Protein AF-A0A0R2H4B7-F1 (afdb_monomer_lite)

Foldseek 3Di:
DPDDPVVVVVVVVVCVVVQQWDDPDPPDIHGPDPCVVVLVVLCCDPVHPNPDPPPPDD

pLDDT: mean 80.04, std 11.44, range [35.03, 91.38]

Structure (mmCIF, N/CA/C/O backbone):
data_AF-A0A0R2H4B7-F1
#
_entry.id   AF-A0A0R2H4B7-F1
#
loop_
_atom_site.group_PDB
_atom_site.id
_atom_site.type_symbol
_atom_site.label_atom_id
_atom_site.label_alt_id
_atom_site.label_comp_id
_atom_site.label_asym_id
_atom_site.label_entity_id
_atom_site.label_seq_id
_atom_site.pdbx_PDB_ins_code
_atom_site.Cartn_x
_atom_site.Cartn_y
_atom_site.Cartn_z
_atom_site.occupancy
_atom_site.B_iso_or_equiv
_atom_site.auth_seq_id
_atom_site.auth_comp_id
_atom_site.auth_asym_id
_atom_site.auth_atom_id
_atom_site.pdbx_PDB_model_num
ATOM 1 N N . MET A 1 1 ? 11.588 14.180 -5.763 1.00 50.41 1 MET A N 1
ATOM 2 C CA . MET A 1 1 ? 10.827 15.032 -4.812 1.00 50.41 1 MET A CA 1
ATOM 3 C C . MET A 1 1 ? 10.307 14.199 -3.645 1.00 50.41 1 MET A C 1
ATOM 5 O O . MET A 1 1 ? 9.648 13.193 -3.881 1.00 50.41 1 MET A O 1
ATOM 9 N N . LYS A 1 2 ? 10.570 14.590 -2.388 1.00 59.09 2 LYS A N 1
ATOM 10 C CA . LYS A 1 2 ? 9.896 13.974 -1.227 1.00 59.09 2 LYS A CA 1
ATOM 11 C C . LYS A 1 2 ? 8.404 14.304 -1.314 1.00 59.09 2 LYS A C 1
ATOM 13 O O . LYS A 1 2 ? 8.047 15.477 -1.391 1.00 59.09 2 LYS A O 1
ATOM 18 N N . LYS A 1 3 ? 7.533 13.289 -1.337 1.00 69.38 3 LYS A N 1
ATOM 19 C CA . LYS A 1 3 ? 6.080 13.517 -1.373 1.00 69.38 3 LYS A CA 1
ATOM 20 C C . LYS A 1 3 ? 5.660 14.328 -0.146 1.00 69.38 3 LYS A C 1
ATOM 22 O O . LYS A 1 3 ? 6.146 14.079 0.958 1.00 69.38 3 LYS A O 1
ATOM 27 N N . SER A 1 4 ? 4.771 15.304 -0.335 1.00 78.56 4 SER A N 1
ATOM 28 C CA . SER A 1 4 ? 4.304 16.142 0.771 1.00 78.56 4 SER A CA 1
ATOM 29 C C . SER A 1 4 ? 3.593 15.285 1.825 1.00 78.56 4 SER A C 1
ATOM 31 O O . SER A 1 4 ? 2.920 14.299 1.509 1.00 78.56 4 SER A O 1
ATOM 33 N N . ARG A 1 5 ? 3.717 15.657 3.103 1.00 74.62 5 ARG A N 1
ATOM 34 C CA . ARG A 1 5 ? 3.091 14.917 4.214 1.00 74.62 5 ARG A CA 1
ATOM 35 C C . ARG A 1 5 ? 1.561 14.815 4.045 1.00 74.62 5 ARG A C 1
ATOM 37 O O . ARG A 1 5 ? 0.972 13.793 4.391 1.00 74.62 5 ARG A O 1
ATOM 44 N N . SER A 1 6 ? 0.942 15.834 3.437 1.00 83.81 6 SER A N 1
ATOM 45 C CA . SER A 1 6 ? -0.478 15.848 3.048 1.00 83.81 6 SER A CA 1
ATOM 46 C C . SER A 1 6 ? -0.805 14.774 2.005 1.00 83.81 6 SER A C 1
ATOM 48 O O . SER A 1 6 ? -1.738 13.993 2.201 1.00 83.81 6 SER A O 1
ATOM 50 N N . TYR A 1 7 ? 0.007 14.665 0.947 1.00 85.25 7 TYR A N 1
ATOM 51 C CA . TYR A 1 7 ? -0.176 13.654 -0.094 1.00 85.25 7 TYR A CA 1
ATOM 52 C C . TYR A 1 7 ? -0.135 12.235 0.486 1.00 85.25 7 TYR A C 1
ATOM 54 O O . TYR A 1 7 ? -1.011 11.419 0.203 1.00 85.25 7 TYR A O 1
ATOM 62 N N . VAL A 1 8 ? 0.855 11.944 1.338 1.00 82.94 8 VAL A N 1
ATOM 63 C CA . VAL A 1 8 ? 1.013 10.617 1.960 1.00 82.94 8 VAL A CA 1
ATOM 64 C C . VAL A 1 8 ? -0.196 10.270 2.835 1.00 82.94 8 VAL A C 1
ATOM 66 O O . VAL A 1 8 ? -0.707 9.151 2.769 1.00 82.94 8 VAL A O 1
ATOM 69 N N . SER A 1 9 ? -0.699 11.238 3.607 1.00 85.50 9 SER A N 1
ATOM 70 C CA . SER A 1 9 ? -1.887 11.059 4.451 1.00 85.50 9 SER A CA 1
ATOM 71 C C . SER A 1 9 ? -3.152 10.775 3.629 1.00 85.50 9 SER A C 1
ATOM 73 O O . SER A 1 9 ? -3.886 9.826 3.921 1.00 85.50 9 SER A O 1
ATOM 75 N N . GLN A 1 10 ? -3.384 11.535 2.552 1.00 87.88 10 GLN A N 1
ATOM 76 C CA . GLN A 1 10 ? -4.523 11.307 1.658 1.00 87.88 10 GLN A CA 1
ATOM 77 C C . GLN A 1 10 ? -4.436 9.957 0.944 1.00 87.88 10 GLN A C 1
ATOM 79 O O . GLN A 1 10 ? -5.432 9.237 0.871 1.00 87.88 10 GLN A O 1
ATOM 84 N N . TYR A 1 11 ? -3.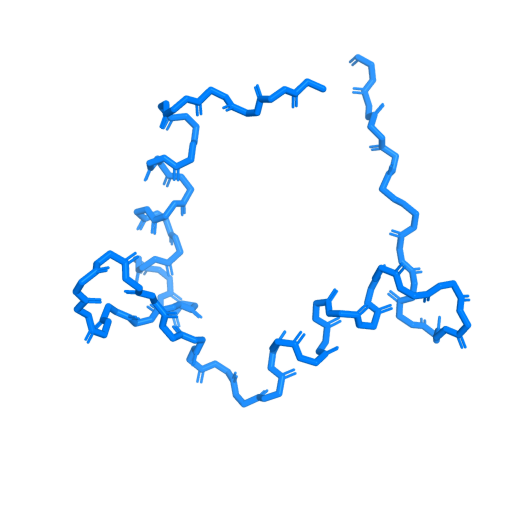253 9.593 0.449 1.00 87.56 11 TYR A N 1
ATOM 85 C CA . TYR A 1 11 ? -3.031 8.304 -0.199 1.00 87.56 11 TYR A CA 1
ATOM 86 C C . TYR A 1 11 ? -3.328 7.144 0.758 1.00 87.56 11 TYR A C 1
ATOM 88 O O . TYR A 1 11 ? -4.092 6.244 0.412 1.00 87.56 11 TYR A O 1
ATOM 96 N N . ARG A 1 12 ? -2.824 7.213 1.998 1.00 85.12 12 ARG A N 1
ATOM 97 C CA . ARG A 1 12 ? -3.113 6.217 3.039 1.00 85.12 12 ARG A CA 1
ATOM 98 C C . ARG A 1 12 ? -4.612 6.092 3.312 1.00 85.12 12 ARG A C 1
ATOM 100 O O . ARG A 1 12 ? -5.122 4.977 3.375 1.00 85.12 12 ARG A O 1
ATOM 107 N N . ARG A 1 13 ? -5.326 7.217 3.440 1.00 87.88 13 ARG A N 1
ATOM 108 C CA . ARG A 1 13 ? -6.783 7.222 3.659 1.00 87.88 13 ARG A CA 1
ATOM 109 C C . ARG A 1 13 ? -7.523 6.535 2.508 1.00 87.88 13 ARG A C 1
ATOM 111 O O . ARG A 1 13 ? -8.400 5.715 2.753 1.00 87.88 13 ARG A O 1
ATOM 118 N N . ARG A 1 14 ? -7.137 6.825 1.262 1.00 91.38 14 ARG A N 1
ATOM 119 C CA . ARG A 1 14 ? -7.717 6.194 0.065 1.00 91.38 14 ARG A CA 1
ATOM 120 C C . ARG A 1 14 ? -7.414 4.696 -0.009 1.00 91.38 14 ARG A C 1
ATOM 122 O O . ARG A 1 14 ? -8.280 3.935 -0.418 1.00 91.38 14 ARG A O 1
ATOM 129 N N . ALA A 1 15 ? -6.213 4.273 0.382 1.00 87.94 15 ALA A N 1
ATOM 130 C CA . ALA A 1 15 ? -5.828 2.864 0.387 1.00 87.94 15 ALA A CA 1
ATOM 131 C C . ALA A 1 15 ? -6.606 2.051 1.439 1.00 87.94 15 ALA A C 1
ATOM 133 O O . ALA A 1 15 ? -7.047 0.945 1.139 1.00 87.94 15 ALA A O 1
ATOM 134 N N . LEU A 1 16 ? -6.839 2.625 2.627 1.00 87.31 16 LEU A N 1
ATOM 135 C CA . LEU A 1 16 ? -7.708 2.037 3.655 1.00 87.31 16 LEU A CA 1
ATOM 136 C C . LEU A 1 16 ? -9.163 1.937 3.175 1.00 87.31 16 LEU A C 1
ATOM 138 O O . LEU A 1 16 ? -9.765 0.876 3.278 1.00 87.31 16 LEU A O 1
ATOM 142 N N . ALA A 1 17 ? -9.709 3.014 2.597 1.00 89.19 17 ALA A N 1
ATOM 143 C CA . ALA A 1 17 ? -11.088 3.044 2.097 1.00 89.19 17 ALA A CA 1
ATOM 144 C C . ALA A 1 17 ? -11.351 2.042 0.958 1.00 89.19 17 ALA A C 1
ATOM 146 O O . ALA A 1 17 ? -12.483 1.628 0.750 1.00 89.19 17 ALA A O 1
ATOM 147 N N . A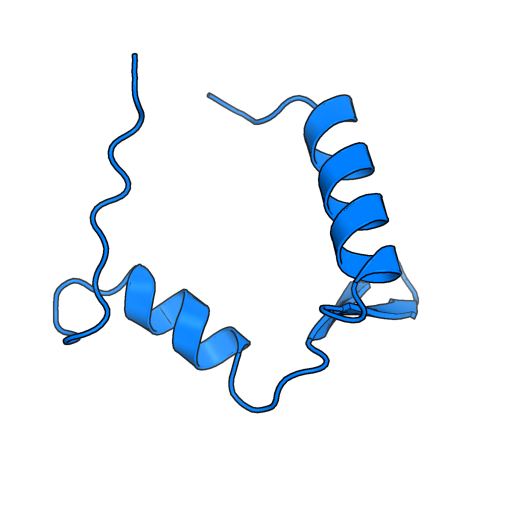RG A 1 18 ? -10.307 1.656 0.216 1.00 88.00 18 ARG A N 1
ATOM 148 C CA . ARG A 1 18 ? -10.369 0.650 -0.856 1.00 88.00 18 ARG A CA 1
ATOM 149 C C . ARG A 1 18 ? -10.003 -0.758 -0.393 1.00 88.00 18 ARG A C 1
ATOM 151 O O . ARG A 1 18 ? -9.830 -1.630 -1.235 1.00 88.00 18 ARG A O 1
ATOM 158 N N . HIS A 1 19 ? -9.824 -0.971 0.911 1.00 86.06 19 HIS A N 1
ATOM 159 C CA . HIS A 1 19 ? -9.394 -2.249 1.477 1.00 86.06 19 HIS A CA 1
ATOM 160 C C . HIS A 1 19 ? -8.087 -2.794 0.875 1.00 86.06 19 HIS A C 1
ATOM 162 O O . HIS A 1 19 ? -7.860 -3.996 0.894 1.00 86.06 19 HIS A O 1
ATOM 168 N N . LEU A 1 20 ? -7.198 -1.933 0.366 1.00 84.19 20 LEU A N 1
ATOM 169 C CA . LEU A 1 20 ? -5.889 -2.351 -0.164 1.00 84.19 20 LEU A CA 1
ATOM 170 C C . LEU A 1 20 ? -4.886 -2.630 0.960 1.00 84.19 20 LEU A C 1
ATOM 172 O O . LEU A 1 20 ? -3.962 -3.430 0.809 1.00 84.19 20 LEU A O 1
ATOM 176 N N . ILE A 1 21 ? -5.074 -1.939 2.084 1.00 87.69 21 ILE A N 1
ATOM 177 C CA . ILE A 1 21 ? -4.279 -2.084 3.296 1.00 87.69 21 ILE A CA 1
ATOM 178 C C . ILE A 1 21 ? -5.185 -2.144 4.524 1.00 87.69 21 ILE A C 1
ATOM 180 O O . ILE A 1 21 ? -6.267 -1.554 4.534 1.00 87.69 21 ILE A O 1
ATOM 184 N N . VAL A 1 22 ? -4.697 -2.780 5.584 1.00 88.19 22 VAL A N 1
ATOM 185 C CA . VAL A 1 22 ? -5.349 -2.873 6.893 1.00 88.19 22 VAL A CA 1
ATOM 186 C C . VAL A 1 22 ? -4.450 -2.225 7.943 1.00 88.19 22 VAL A C 1
ATOM 188 O O . VAL A 1 22 ? -3.226 -2.368 7.909 1.00 88.19 22 VAL A O 1
ATOM 191 N N . ALA A 1 23 ? -5.032 -1.479 8.879 1.00 84.31 23 ALA A N 1
ATOM 192 C CA . ALA A 1 23 ? -4.270 -0.907 9.983 1.00 84.31 23 ALA A CA 1
ATOM 193 C C . ALA A 1 23 ? -3.909 -2.007 10.994 1.00 84.31 23 ALA A C 1
ATOM 195 O O . ALA A 1 23 ? -4.795 -2.646 11.547 1.00 84.31 23 ALA A O 1
ATOM 196 N N . THR A 1 24 ? -2.614 -2.203 11.252 1.00 83.81 24 THR A N 1
ATOM 197 C CA . THR A 1 24 ? -2.121 -3.237 12.184 1.00 83.81 24 THR A CA 1
ATOM 198 C C . THR A 1 24 ? -1.635 -2.669 13.521 1.00 83.81 24 THR A C 1
ATOM 200 O O . THR A 1 24 ? -1.283 -3.429 14.413 1.00 83.81 24 THR A O 1
ATOM 203 N N . GLY A 1 25 ? -1.583 -1.337 13.664 1.00 81.00 25 GLY A N 1
ATOM 204 C CA . GLY A 1 25 ? -1.105 -0.634 14.866 1.00 81.00 25 GLY A CA 1
ATOM 205 C C . GLY A 1 25 ? 0.304 -0.035 14.726 1.00 81.00 25 GLY A C 1
ATOM 206 O O . GLY A 1 25 ? 1.014 -0.300 13.758 1.00 81.00 25 GLY A O 1
ATOM 207 N N . TYR A 1 26 ? 0.699 0.832 15.671 1.00 80.62 26 TYR A N 1
ATOM 208 C CA . TYR A 1 26 ? 2.026 1.486 15.736 1.00 80.62 26 TYR A CA 1
ATOM 209 C C . TYR A 1 26 ? 2.473 2.191 14.441 1.00 80.62 26 TYR A C 1
ATOM 211 O O . TYR A 1 26 ? 3.641 2.168 14.061 1.00 80.62 26 TYR A O 1
ATOM 219 N N . GLY A 1 27 ? 1.525 2.784 13.713 1.00 76.81 27 GLY A N 1
ATOM 220 C CA . GLY A 1 27 ? 1.806 3.443 12.435 1.00 76.81 27 GLY A CA 1
ATOM 221 C C . GLY A 1 27 ? 2.060 2.489 11.262 1.00 76.81 27 GLY A C 1
ATOM 222 O O . GLY A 1 27 ? 2.223 2.971 10.142 1.00 76.81 27 GLY A O 1
ATOM 223 N N . LYS A 1 28 ? 2.020 1.170 11.479 1.00 79.38 28 LYS A N 1
ATOM 224 C CA . LYS A 1 28 ? 2.182 0.146 10.443 1.00 79.38 28 LYS A CA 1
ATOM 225 C C . LYS A 1 28 ? 0.847 -0.187 9.770 1.00 79.38 28 LYS A C 1
ATOM 227 O O . LYS A 1 28 ? -0.237 0.053 10.315 1.00 79.38 28 LYS A O 1
ATOM 232 N N . VAL A 1 29 ? 0.949 -0.699 8.549 1.00 82.44 29 VAL A N 1
ATOM 233 C CA . VAL A 1 29 ? -0.168 -1.197 7.744 1.00 82.44 29 VAL A CA 1
ATOM 234 C C . VAL A 1 29 ? 0.234 -2.539 7.140 1.00 82.44 29 VAL A C 1
ATOM 236 O O . VAL A 1 29 ? 1.396 -2.716 6.772 1.00 82.44 29 VAL A O 1
ATOM 239 N N . ALA A 1 30 ? -0.708 -3.471 7.052 1.00 85.38 30 ALA A N 1
ATOM 240 C CA . ALA A 1 30 ? -0.558 -4.709 6.295 1.00 85.38 30 ALA A CA 1
ATOM 241 C C . ALA A 1 30 ? -1.241 -4.562 4.938 1.00 85.38 30 ALA A C 1
ATOM 243 O O . ALA A 1 30 ? -2.201 -3.806 4.814 1.00 85.38 30 ALA A O 1
ATOM 244 N N . TYR A 1 31 ? -0.760 -5.290 3.936 1.00 87.56 31 TYR A N 1
ATOM 245 C CA . TYR A 1 31 ? -1.469 -5.428 2.668 1.00 87.56 31 TYR A CA 1
ATOM 246 C C . TYR A 1 31 ? -2.590 -6.449 2.814 1.00 87.56 31 TYR A C 1
ATOM 248 O O . TYR A 1 31 ? -2.424 -7.463 3.488 1.00 87.56 31 TYR A O 1
ATOM 256 N N . THR A 1 32 ? -3.725 -6.174 2.182 1.00 86.12 32 THR A N 1
ATOM 257 C CA . THR A 1 32 ? -4.867 -7.096 2.193 1.00 86.12 32 THR A CA 1
ATOM 258 C C . THR A 1 32 ? -4.688 -8.225 1.180 1.00 86.12 32 THR A C 1
ATOM 260 O O . THR A 1 32 ? -5.161 -9.335 1.397 1.00 86.12 32 THR A O 1
ATOM 263 N N . LEU A 1 33 ? -3.995 -7.945 0.073 1.00 85.50 33 LEU A N 1
ATOM 264 C CA . LEU A 1 33 ? -3.683 -8.933 -0.952 1.00 85.50 33 LEU A CA 1
ATOM 265 C C . LEU A 1 33 ? -2.457 -9.761 -0.535 1.00 85.50 33 LEU A C 1
ATOM 267 O O . LEU A 1 33 ? -1.414 -9.176 -0.211 1.00 85.50 33 LEU A O 1
ATOM 271 N N . PRO A 1 34 ? -2.544 -11.102 -0.581 1.00 84.56 34 PRO A N 1
ATOM 272 C CA . PRO A 1 34 ? -1.376 -11.960 -0.456 1.00 84.56 34 PRO A CA 1
ATOM 273 C C . PRO A 1 34 ? -0.331 -11.583 -1.505 1.00 84.56 34 PRO A C 1
ATOM 275 O O . PRO A 1 34 ? -0.677 -11.208 -2.622 1.00 84.56 34 PRO A O 1
ATOM 278 N N . GLN A 1 35 ? 0.946 -11.681 -1.144 1.00 84.44 35 GLN A N 1
ATOM 279 C CA . GLN A 1 35 ? 2.082 -11.460 -2.050 1.00 84.44 35 GLN A CA 1
ATOM 280 C C . GLN A 1 35 ? 2.202 -10.039 -2.643 1.00 84.44 35 GLN A C 1
ATOM 282 O O . GLN A 1 35 ? 3.036 -9.772 -3.508 1.00 84.44 35 GLN A O 1
ATOM 287 N N . PHE A 1 36 ? 1.383 -9.084 -2.192 1.00 83.75 36 PHE A N 1
ATOM 288 C CA . PHE A 1 36 ? 1.377 -7.735 -2.762 1.00 83.75 36 PHE A CA 1
ATOM 289 C C . PHE A 1 36 ? 2.666 -6.961 -2.466 1.00 83.75 36 PHE A C 1
ATOM 291 O O . PHE A 1 36 ? 3.073 -6.092 -3.236 1.00 83.75 36 PHE A O 1
ATOM 298 N N . LYS A 1 37 ? 3.344 -7.290 -1.362 1.00 83.56 37 LYS A N 1
ATOM 299 C CA . LYS A 1 37 ? 4.660 -6.731 -1.045 1.00 83.56 37 LYS A CA 1
ATOM 300 C C . LYS A 1 37 ? 5.695 -7.194 -2.071 1.00 83.56 37 LYS A C 1
ATOM 302 O O . LYS A 1 37 ? 6.467 -6.379 -2.560 1.00 83.56 37 LYS A O 1
ATOM 307 N N . GLU A 1 38 ? 5.688 -8.480 -2.384 1.00 88.00 38 GLU A N 1
ATOM 308 C CA . GLU A 1 38 ? 6.562 -9.149 -3.340 1.00 88.00 38 GLU A CA 1
ATOM 309 C C . GLU A 1 38 ? 6.319 -8.598 -4.746 1.00 88.00 38 GLU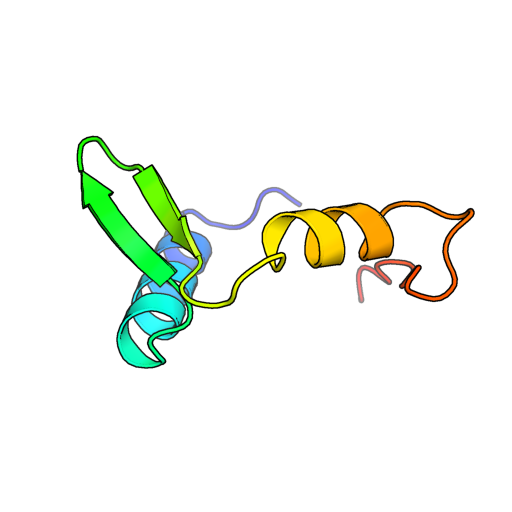 A C 1
ATOM 311 O O . GLU A 1 38 ? 7.273 -8.274 -5.444 1.00 88.00 38 GLU A O 1
ATOM 316 N N . PHE A 1 39 ? 5.055 -8.368 -5.108 1.00 84.94 39 PHE A N 1
ATOM 317 C CA . PHE A 1 39 ? 4.690 -7.679 -6.342 1.00 84.94 39 PHE A CA 1
ATOM 318 C C . PHE A 1 39 ? 5.275 -6.257 -6.415 1.00 84.94 39 PHE A C 1
ATOM 320 O O . PHE A 1 39 ? 5.930 -5.914 -7.395 1.00 84.94 39 PHE A O 1
ATOM 327 N N . ILE A 1 40 ? 5.110 -5.432 -5.370 1.00 84.50 40 ILE A N 1
ATOM 328 C CA . ILE A 1 40 ? 5.688 -4.073 -5.338 1.00 84.50 40 ILE A CA 1
ATOM 329 C C . ILE A 1 40 ? 7.219 -4.111 -5.447 1.00 84.50 40 ILE A C 1
ATOM 331 O O . ILE A 1 40 ? 7.809 -3.231 -6.075 1.00 84.50 40 ILE A O 1
ATOM 335 N N . LEU A 1 41 ? 7.868 -5.097 -4.829 1.00 86.25 41 LEU A N 1
ATOM 336 C CA . LEU A 1 41 ? 9.316 -5.269 -4.938 1.00 86.25 41 LEU A CA 1
ATOM 337 C C . LEU A 1 41 ? 9.722 -5.657 -6.364 1.00 86.25 41 LEU A C 1
ATOM 339 O O . LEU A 1 41 ? 10.622 -5.028 -6.908 1.00 86.25 41 LEU A O 1
ATOM 343 N N . ALA A 1 42 ? 9.007 -6.593 -6.993 1.00 86.69 42 ALA A N 1
ATOM 344 C CA . ALA A 1 42 ? 9.249 -6.984 -8.379 1.00 86.69 42 ALA A CA 1
ATOM 345 C C . ALA A 1 42 ? 9.116 -5.788 -9.337 1.00 86.69 42 ALA A C 1
ATOM 347 O O . ALA A 1 42 ? 9.964 -5.588 -10.193 1.00 86.69 42 ALA A O 1
ATOM 348 N N . THR A 1 43 ? 8.138 -4.898 -9.130 1.00 85.19 43 THR A N 1
ATOM 349 C CA . THR A 1 43 ? 7.989 -3.705 -9.993 1.00 85.19 43 THR A CA 1
ATOM 350 C C . THR A 1 43 ? 9.180 -2.742 -9.963 1.00 85.19 43 THR A C 1
ATOM 352 O O . THR A 1 43 ? 9.320 -1.923 -10.870 1.00 85.19 43 THR A O 1
ATOM 355 N N . GLN A 1 44 ? 10.039 -2.833 -8.944 1.00 83.75 44 GLN A N 1
ATOM 356 C CA . GLN A 1 44 ? 11.250 -2.019 -8.797 1.00 83.75 44 GLN A CA 1
ATOM 357 C C . GLN A 1 44 ? 12.520 -2.755 -9.238 1.00 83.75 44 GLN A C 1
ATOM 359 O O . GLN A 1 44 ? 13.573 -2.126 -9.318 1.00 83.75 44 GLN A O 1
ATOM 364 N N . ASP A 1 45 ? 12.422 -4.056 -9.507 1.00 85.56 45 ASP A N 1
ATOM 365 C CA . ASP A 1 45 ? 13.530 -4.914 -9.904 1.00 85.56 45 ASP A CA 1
ATOM 366 C C . ASP A 1 45 ? 13.592 -5.025 -11.440 1.00 85.56 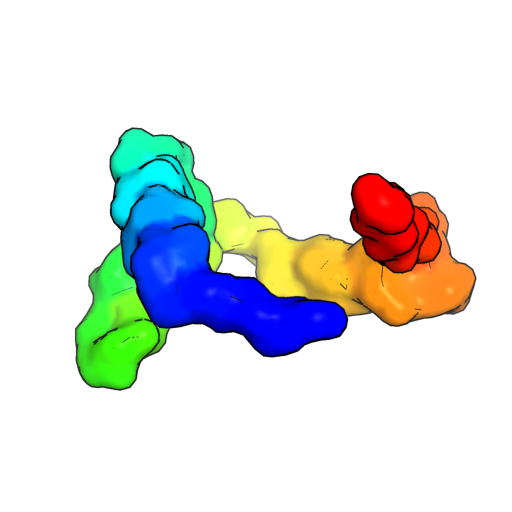45 ASP A C 1
ATOM 368 O O . ASP A 1 45 ? 12.661 -5.589 -12.029 1.00 85.56 45 ASP A O 1
ATOM 372 N N . PRO A 1 46 ? 14.654 -4.496 -12.086 1.00 83.88 46 PRO A N 1
ATOM 373 C CA . PRO A 1 46 ? 14.836 -4.524 -13.540 1.00 83.88 46 PRO A CA 1
ATOM 374 C C . PRO A 1 46 ? 14.845 -5.923 -14.152 1.00 83.88 46 PRO A C 1
ATOM 376 O O . PRO A 1 46 ? 14.522 -6.062 -15.331 1.00 83.88 46 PRO A O 1
ATOM 379 N N . ASP A 1 47 ? 15.195 -6.945 -13.370 1.00 87.12 47 ASP A N 1
ATOM 380 C CA . ASP A 1 47 ? 15.327 -8.320 -13.852 1.00 87.12 47 ASP A CA 1
ATOM 381 C C . ASP A 1 47 ? 13.987 -9.079 -13.850 1.00 87.12 47 ASP A C 1
ATOM 383 O O . ASP A 1 47 ? 13.924 -10.257 -14.212 1.00 87.12 47 ASP A O 1
ATOM 387 N N . THR A 1 48 ? 12.886 -8.425 -13.463 1.00 84.81 48 THR A N 1
ATOM 388 C CA . THR A 1 48 ? 11.557 -9.047 -13.442 1.00 84.81 48 THR A CA 1
ATOM 389 C C . THR A 1 48 ? 10.673 -8.581 -14.593 1.00 84.81 48 THR A C 1
ATOM 391 O O . THR A 1 48 ? 10.713 -7.436 -15.035 1.00 84.81 48 THR A O 1
ATOM 394 N N . ILE A 1 49 ? 9.756 -9.456 -15.019 1.00 82.19 49 ILE A N 1
ATOM 395 C CA . ILE A 1 49 ? 8.738 -9.135 -16.035 1.00 82.19 49 ILE A CA 1
ATOM 396 C C . ILE A 1 49 ? 7.745 -8.048 -15.592 1.00 82.19 49 ILE A C 1
ATOM 398 O O . ILE A 1 49 ? 6.975 -7.547 -16.407 1.00 82.19 49 ILE A O 1
ATOM 402 N N . TYR A 1 50 ? 7.724 -7.723 -14.298 1.00 76.81 50 TYR A N 1
ATOM 403 C CA . TYR A 1 50 ? 6.835 -6.728 -13.707 1.00 76.81 50 TYR A CA 1
ATOM 404 C C . TYR A 1 50 ? 7.511 -5.368 -13.553 1.00 76.81 50 TYR A C 1
ATOM 406 O O . TYR A 1 50 ? 6.869 -4.442 -13.053 1.00 76.81 50 TYR A O 1
ATOM 414 N N . TYR A 1 51 ? 8.782 -5.246 -13.952 1.00 80.75 51 TYR A N 1
ATOM 415 C CA . TYR A 1 51 ? 9.525 -4.003 -13.860 1.00 80.75 51 TYR A CA 1
ATOM 416 C C . TYR A 1 51 ? 8.782 -2.882 -14.575 1.00 80.75 51 TYR A C 1
ATOM 418 O O . TYR A 1 51 ? 8.531 -2.942 -15.781 1.00 80.75 51 TYR A O 1
ATOM 426 N N . GLN A 1 52 ? 8.449 -1.840 -13.820 1.00 75.69 52 GLN A N 1
ATOM 427 C CA . GLN A 1 52 ? 7.857 -0.642 -14.378 1.00 75.69 52 GLN A CA 1
ATOM 428 C C . GLN A 1 52 ? 8.790 0.526 -14.065 1.00 75.69 52 GLN A C 1
ATOM 430 O O . GLN A 1 52 ? 8.836 0.967 -12.911 1.00 75.69 52 GLN A O 1
ATOM 435 N N . PRO A 1 53 ? 9.549 1.035 -15.058 1.00 69.00 53 PRO A N 1
ATOM 436 C CA . PRO A 1 53 ? 10.391 2.196 -14.837 1.00 69.00 53 PRO A CA 1
ATOM 437 C C . PRO A 1 53 ? 9.492 3.336 -14.369 1.00 69.00 53 PRO A C 1
ATOM 439 O O . PRO A 1 53 ? 8.515 3.703 -15.025 1.00 69.00 53 PRO A O 1
ATOM 442 N N . VAL A 1 54 ? 9.777 3.854 -13.176 1.00 66.12 54 VAL A N 1
ATOM 443 C CA . VAL A 1 54 ? 9.025 4.973 -12.616 1.00 66.12 54 VAL A CA 1
ATOM 444 C C . VAL A 1 54 ? 9.423 6.212 -13.411 1.00 66.12 54 VAL A C 1
ATOM 446 O O . VAL A 1 54 ? 10.368 6.909 -13.045 1.00 66.12 54 VAL A O 1
ATOM 449 N N . GLU A 1 55 ? 8.724 6.487 -14.511 1.00 58.78 55 GLU A N 1
ATOM 450 C CA . GLU A 1 55 ? 8.811 7.779 -15.182 1.00 58.78 55 GLU A CA 1
ATOM 451 C C . GLU A 1 55 ? 8.268 8.835 -14.218 1.00 58.78 55 GLU A C 1
ATOM 453 O O . GLU A 1 55 ? 7.065 8.960 -13.972 1.00 58.78 55 GLU A O 1
ATOM 458 N N . ILE A 1 56 ? 9.182 9.572 -13.590 1.00 53.16 56 ILE A N 1
ATOM 459 C CA . ILE A 1 56 ? 8.833 10.755 -12.815 1.00 53.16 56 ILE A CA 1
ATOM 460 C C . ILE A 1 56 ? 8.464 11.821 -13.8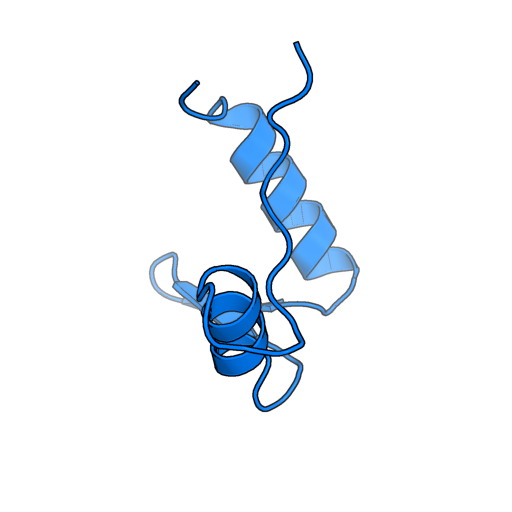48 1.00 53.16 56 ILE A C 1
ATOM 462 O O . ILE A 1 56 ? 9.334 12.544 -14.325 1.00 53.16 56 ILE A O 1
ATOM 466 N N . GLY A 1 57 ? 7.186 11.861 -14.234 1.00 46.84 57 GLY A N 1
ATOM 467 C CA . GLY A 1 57 ? 6.632 12.935 -15.057 1.00 46.84 57 GLY A CA 1
ATOM 468 C C . GLY A 1 57 ? 7.012 14.305 -14.484 1.00 46.84 57 GLY A C 1
ATOM 469 O O . GLY A 1 57 ? 6.962 14.491 -13.262 1.00 46.84 57 GLY A O 1
ATOM 470 N N . GLY A 1 58 ? 7.466 15.191 -15.378 1.00 35.03 58 GLY A N 1
ATOM 471 C CA . GLY A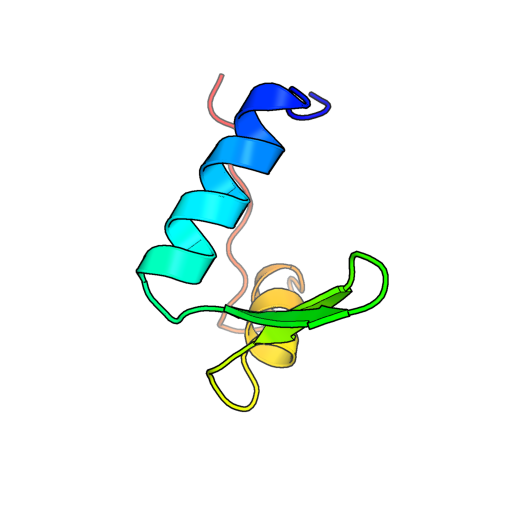 1 58 ? 7.953 16.545 -15.092 1.00 35.03 58 GLY A CA 1
ATOM 472 C C . GLY A 1 58 ? 6.897 17.520 -14.595 1.00 35.03 58 GLY A C 1
ATOM 473 O O . GLY A 1 58 ? 5.687 17.230 -14.731 1.00 35.03 58 GLY A O 1
#

Organism: NCBI:txid148604

Secondary structure (DSSP, 8-state):
-PPPHHHHHHHHHHHHHTTSEEEEETTEEEESSTTHHHHHHHTT-TTSTT--------

Sequence (58 aa):
MKKSRSYVSQYRRRALARHLIVATGYGKVAYTLPQFKEFILATQDPDTIYYQPVEIGG

Radius of gyration: 13.56 Å; chains: 1; bounding box: 26×28×32 Å